Protein AF-A0A3A0B1E3-F1 (afdb_monomer)

Sequence (74 aa):
MSQVTPPSGVACINCGRGEDELPLSAWRMAGQSFWICPDCLPYLIHQRSAVMPKWGLAARPASGAPAERGEQDA

Radius of gyration: 19.44 Å; Cα contacts (8 Å, |Δi|>4): 64; chains: 1; bounding box: 57×48×37 Å

Foldseek 3Di:
DDDDDQPPFAAALPPRDTCVVANWDWDDALRDIHTHGPVCVVVCVVPVVPCVVVSVPDNDDPPDPPDPPDDDDD

Solvent-accessible surface area (backbone atoms only — not comparable to full-atom values): 5032 Å² total; per-residue (Å²): 141,82,87,83,77,81,66,93,72,65,39,20,75,85,79,60,55,36,59,90,80,44,70,64,46,85,43,77,52,60,89,45,76,51,34,41,29,73,86,54,44,60,54,47,73,77,38,40,85,74,48,52,74,76,64,69,72,62,74,49,76,74,92,71,74,77,79,80,75,77,85,82,78,133

Structure (mmCIF, N/CA/C/O backbone):
data_AF-A0A3A0B1E3-F1
#
_entry.id   AF-A0A3A0B1E3-F1
#
loop_
_atom_site.group_PDB
_atom_site.id
_atom_site.type_symbol
_atom_site.label_atom_id
_atom_site.label_alt_id
_atom_site.label_comp_id
_atom_site.label_asym_id
_atom_site.label_entity_id
_atom_site.label_seq_id
_atom_site.pdbx_PDB_ins_code
_atom_site.Cartn_x
_atom_site.Cartn_y
_atom_site.Cartn_z
_atom_site.occupancy
_atom_site.B_iso_or_equiv
_atom_site.auth_seq_id
_atom_site.auth_comp_id
_atom_site.auth_asym_id
_atom_site.auth_atom_id
_atom_site.pdbx_PDB_model_num
ATOM 1 N N . MET A 1 1 ? -5.197 23.703 26.275 1.00 43.09 1 MET A N 1
ATOM 2 C CA . MET A 1 1 ? -5.539 22.271 26.378 1.00 43.09 1 MET A CA 1
ATOM 3 C C . MET A 1 1 ? -5.775 21.757 24.969 1.00 43.09 1 MET A C 1
ATOM 5 O O . MET A 1 1 ? -6.796 22.108 24.402 1.00 43.09 1 MET A O 1
ATOM 9 N N . SER A 1 2 ? -4.846 20.989 24.400 1.00 40.00 2 SER A N 1
ATOM 10 C CA . SER A 1 2 ? -5.109 20.221 23.175 1.00 40.0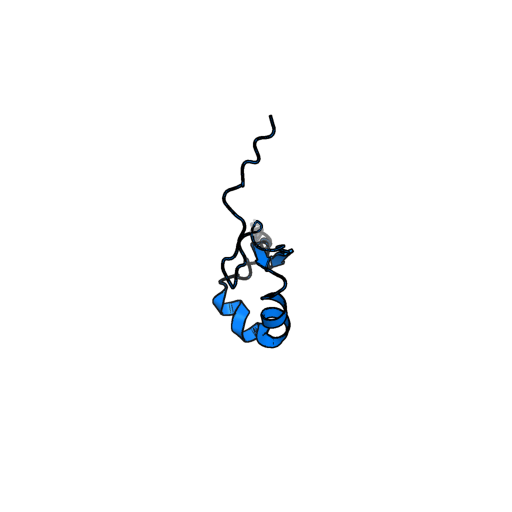0 2 SER A CA 1
ATOM 11 C C . SER A 1 2 ? -4.512 18.843 23.376 1.00 40.00 2 SER A C 1
ATOM 13 O O . SER A 1 2 ? -3.302 18.660 23.291 1.00 40.00 2 SER A O 1
ATOM 15 N N . GLN A 1 3 ? -5.366 17.902 23.754 1.00 42.19 3 GLN A N 1
ATOM 16 C CA . GLN A 1 3 ? -5.000 16.498 23.819 1.00 42.19 3 GLN A CA 1
ATOM 17 C C . GLN A 1 3 ? -5.068 15.962 22.388 1.00 42.19 3 GLN A C 1
ATOM 19 O O . GLN A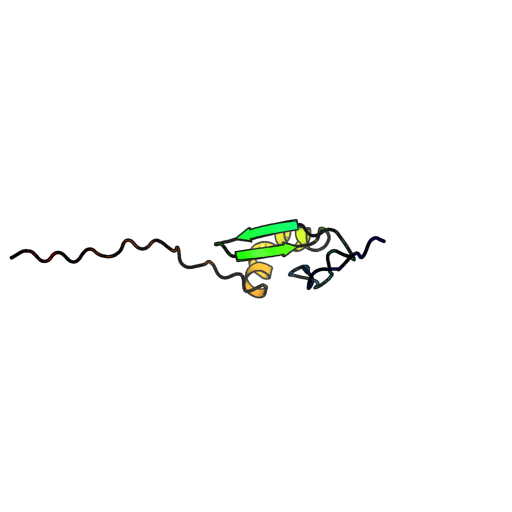 1 3 ? -6.150 15.885 21.811 1.00 42.19 3 GLN A O 1
ATOM 24 N N . VAL A 1 4 ? -3.908 15.656 21.805 1.00 43.09 4 VAL A N 1
ATOM 25 C CA . VAL A 1 4 ? -3.810 14.854 20.583 1.00 43.09 4 VAL A CA 1
ATOM 26 C C . VAL A 1 4 ? -3.866 13.404 21.037 1.00 43.09 4 VAL A C 1
ATOM 28 O O . VAL A 1 4 ? -2.910 12.895 21.614 1.00 43.09 4 VAL A O 1
ATOM 31 N N . THR A 1 5 ? -5.010 12.756 20.862 1.00 46.44 5 THR A N 1
ATOM 32 C CA . THR A 1 5 ? -5.121 11.308 21.051 1.00 46.44 5 THR A CA 1
ATOM 33 C C . THR A 1 5 ? -4.772 10.647 19.716 1.00 46.44 5 THR A C 1
ATOM 35 O O . THR A 1 5 ? -5.543 10.830 18.772 1.00 46.44 5 THR A O 1
ATOM 38 N N . PRO A 1 6 ? -3.647 9.917 19.578 1.00 47.22 6 PRO A N 1
ATOM 39 C CA . PRO A 1 6 ? -3.410 9.134 18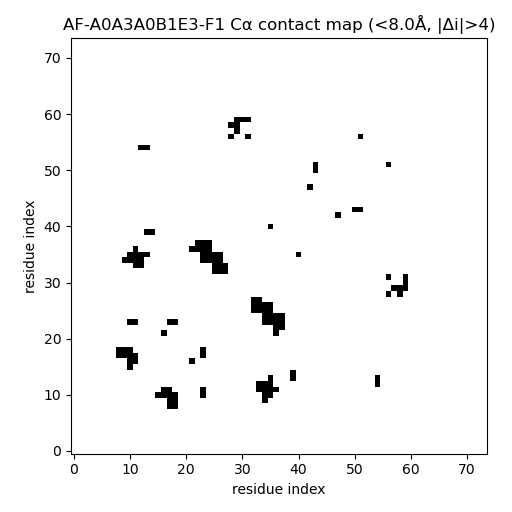.371 1.00 47.22 6 PRO A CA 1
ATOM 40 C C . PRO A 1 6 ? -4.417 7.972 18.335 1.00 47.22 6 PRO A C 1
ATOM 42 O O . PRO A 1 6 ? -4.589 7.286 19.351 1.00 47.22 6 PRO A O 1
ATOM 45 N N . PRO A 1 7 ? -5.131 7.748 17.218 1.00 50.53 7 PRO A N 1
ATOM 46 C CA . PRO A 1 7 ? -5.991 6.585 17.094 1.00 50.53 7 PRO A CA 1
ATOM 47 C C . PRO A 1 7 ? -5.130 5.320 17.035 1.00 50.53 7 PRO A C 1
ATOM 49 O O . PRO A 1 7 ? -3.977 5.341 16.614 1.00 50.53 7 PRO A O 1
ATOM 52 N N . SER A 1 8 ? -5.703 4.203 17.471 1.00 57.88 8 SER A N 1
ATOM 53 C CA . SER A 1 8 ? -5.146 2.856 17.331 1.00 57.88 8 SER A CA 1
ATOM 54 C C . SER A 1 8 ? -4.741 2.637 15.862 1.00 57.88 8 SER A C 1
ATOM 56 O O . SER A 1 8 ? -5.605 2.582 14.988 1.00 57.88 8 SER A O 1
ATOM 58 N N . GLY A 1 9 ? -3.428 2.647 15.608 1.00 68.44 9 GLY A N 1
ATOM 59 C CA . GLY A 1 9 ? -2.845 3.286 14.423 1.00 68.44 9 GLY A CA 1
ATOM 60 C C . GLY A 1 9 ? -3.065 2.590 13.083 1.00 68.44 9 GLY A C 1
ATOM 61 O O . GLY A 1 9 ? -2.941 1.372 12.952 1.00 68.44 9 GLY A O 1
ATOM 62 N N . VAL A 1 10 ? -3.330 3.401 12.058 1.00 87.81 10 VAL A N 1
ATOM 63 C CA . VAL A 1 10 ? -3.206 3.003 10.654 1.00 87.81 10 VAL A CA 1
ATOM 64 C C . VAL A 1 10 ? -1.723 2.840 10.306 1.00 87.81 10 VAL A C 1
ATOM 66 O O . VAL A 1 10 ? -0.903 3.693 10.636 1.00 87.81 10 VAL A O 1
ATOM 69 N N . ALA A 1 11 ? -1.366 1.734 9.654 1.00 95.12 11 ALA A N 1
ATOM 70 C CA . ALA A 1 11 ? 0.020 1.388 9.348 1.00 95.12 11 ALA A CA 1
ATOM 71 C C . ALA A 1 11 ? 0.173 0.926 7.899 1.00 95.12 11 ALA A C 1
ATOM 73 O O . ALA A 1 11 ? -0.735 0.319 7.324 1.00 95.12 11 ALA A O 1
ATOM 74 N N . CYS A 1 12 ? 1.339 1.187 7.306 1.00 95.69 12 CYS A N 1
ATOM 75 C CA . CYS A 1 12 ? 1.655 0.711 5.965 1.00 95.69 12 CYS A CA 1
ATOM 76 C C . CYS A 1 12 ? 1.598 -0.823 5.904 1.00 95.69 12 CYS A C 1
ATOM 78 O O . CYS A 1 12 ? 2.345 -1.500 6.608 1.00 95.69 12 CYS A O 1
ATOM 80 N N . ILE A 1 13 ? 0.794 -1.370 4.989 1.00 94.38 13 ILE A N 1
ATOM 81 C CA . ILE A 1 13 ? 0.606 -2.819 4.809 1.00 94.38 13 ILE A CA 1
ATOM 82 C C . ILE A 1 13 ? 1.910 -3.569 4.502 1.00 94.38 13 ILE A C 1
ATOM 84 O O . ILE A 1 13 ? 2.004 -4.771 4.726 1.00 94.38 13 ILE A O 1
ATOM 88 N N . ASN A 1 14 ? 2.919 -2.862 3.983 1.00 95.19 14 ASN A N 1
ATOM 89 C CA . ASN A 1 14 ? 4.195 -3.458 3.613 1.00 95.19 14 ASN A CA 1
ATOM 90 C C . ASN A 1 14 ? 5.277 -3.321 4.693 1.00 95.19 14 ASN A C 1
ATOM 92 O O . ASN A 1 14 ? 5.997 -4.282 4.936 1.00 95.19 14 ASN A O 1
ATOM 96 N N . CYS A 1 15 ? 5.436 -2.141 5.307 1.00 95.44 15 CYS A N 1
ATOM 97 C CA . CYS A 1 15 ? 6.548 -1.882 6.238 1.00 95.44 15 CYS A CA 1
ATOM 98 C C . CYS A 1 15 ? 6.136 -1.621 7.691 1.00 95.44 15 CYS A C 1
ATOM 100 O O . CYS A 1 15 ? 7.014 -1.467 8.531 1.00 95.44 15 CYS A O 1
ATOM 102 N N . GLY A 1 16 ? 4.841 -1.548 8.001 1.00 94.88 16 GLY A N 1
ATOM 103 C CA . GLY A 1 16 ? 4.343 -1.389 9.370 1.00 94.88 16 GLY A CA 1
ATOM 104 C C . GLY A 1 16 ? 4.490 0.007 9.982 1.00 94.88 16 GLY A C 1
ATOM 105 O O . GLY A 1 16 ? 3.883 0.252 11.017 1.00 94.88 16 GLY A O 1
ATOM 106 N N . ARG A 1 17 ? 5.231 0.926 9.350 1.00 95.69 17 ARG A N 1
ATOM 107 C CA . ARG A 1 17 ? 5.352 2.315 9.820 1.00 95.69 17 ARG A CA 1
ATOM 108 C C . ARG A 1 17 ? 3.997 3.028 9.849 1.00 95.69 17 ARG A C 1
ATOM 110 O O . ARG A 1 17 ? 3.185 2.844 8.928 1.00 95.69 17 ARG A O 1
ATOM 117 N N . GLY A 1 18 ? 3.787 3.812 10.903 1.00 95.31 18 GLY A N 1
ATOM 118 C CA . GLY A 1 18 ? 2.547 4.534 11.188 1.00 95.31 18 GLY A CA 1
ATOM 119 C C . GLY A 1 18 ? 2.440 5.895 10.495 1.00 95.31 18 GLY A C 1
ATOM 120 O O . GLY A 1 18 ? 3.385 6.375 9.866 1.00 95.31 18 GLY A O 1
ATOM 121 N N . GLU A 1 19 ? 1.266 6.522 10.600 1.00 92.12 19 GLU A N 1
ATOM 122 C CA . GLU A 1 19 ? 1.000 7.868 10.058 1.00 92.12 19 GLU A CA 1
ATOM 123 C C . GLU A 1 19 ? 1.751 9.000 10.782 1.00 92.12 19 GLU A C 1
ATOM 125 O O . GLU A 1 19 ? 1.894 10.097 10.244 1.00 92.12 19 GLU A O 1
ATOM 130 N N . ASP A 1 2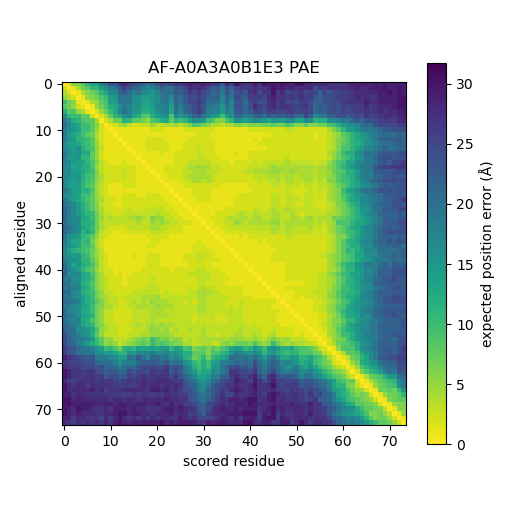0 ? 2.245 8.727 11.986 1.00 92.75 20 ASP A N 1
ATOM 131 C CA . ASP A 1 20 ? 3.115 9.587 12.784 1.00 92.75 20 ASP A CA 1
ATOM 132 C C . ASP A 1 20 ? 4.555 9.641 12.248 1.00 92.75 20 ASP A C 1
ATOM 134 O O . ASP A 1 20 ? 5.259 10.625 12.475 1.00 92.75 20 ASP A O 1
ATOM 138 N N . GLU A 1 21 ? 4.981 8.623 11.496 1.00 94.38 21 GLU A N 1
ATOM 139 C CA . GLU A 1 21 ? 6.310 8.563 10.881 1.00 94.38 21 GLU A CA 1
ATOM 140 C C . GLU A 1 21 ? 6.329 9.107 9.444 1.00 94.38 21 GLU A C 1
ATOM 142 O O . GLU A 1 21 ? 7.301 9.744 9.029 1.00 94.38 21 GLU A O 1
ATOM 147 N N . LEU A 1 22 ? 5.287 8.831 8.651 1.00 94.88 22 LEU A N 1
ATOM 148 C CA . LEU A 1 22 ? 5.192 9.246 7.250 1.00 94.88 22 LEU A CA 1
ATOM 149 C C . LEU A 1 22 ? 3.745 9.226 6.734 1.00 94.88 22 LEU A C 1
ATOM 151 O O . LEU A 1 22 ? 2.923 8.464 7.242 1.00 94.88 22 LEU A O 1
ATOM 155 N N . PRO A 1 23 ? 3.413 10.001 5.681 1.00 95.31 23 PRO A N 1
ATOM 156 C CA . PRO A 1 23 ? 2.059 10.005 5.143 1.00 95.31 23 PRO A CA 1
ATOM 157 C C . PRO A 1 23 ? 1.657 8.624 4.618 1.00 95.31 23 PRO A C 1
ATOM 159 O O . PRO A 1 23 ? 2.425 7.940 3.938 1.00 95.31 23 PRO A O 1
ATOM 162 N N . LEU A 1 24 ? 0.407 8.249 4.876 1.00 96.94 24 LEU A N 1
ATOM 163 C CA . LEU A 1 24 ? -0.205 7.026 4.371 1.00 96.94 24 LEU A CA 1
ATOM 164 C C . LEU A 1 24 ? -1.331 7.367 3.393 1.00 96.94 24 LEU A C 1
ATOM 166 O O . LEU A 1 24 ? -2.159 8.238 3.643 1.00 96.94 24 LEU A O 1
ATOM 170 N N . SER A 1 25 ? -1.372 6.662 2.263 1.00 95.44 25 SER A N 1
ATOM 171 C CA . SER A 1 25 ? -2.455 6.773 1.281 1.00 95.44 25 SER A CA 1
ATOM 172 C C . SER A 1 25 ? -3.511 5.696 1.516 1.00 95.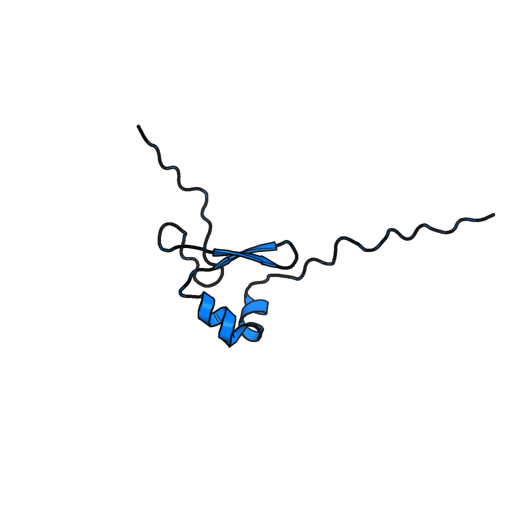44 25 SER A C 1
ATOM 174 O O . SER A 1 25 ? -3.162 4.522 1.661 1.00 95.44 25 SER A O 1
ATOM 176 N N . ALA A 1 26 ? -4.792 6.081 1.492 1.00 94.69 26 ALA A N 1
ATOM 177 C CA . ALA A 1 26 ? -5.934 5.172 1.626 1.00 94.69 26 ALA A CA 1
ATOM 178 C C . ALA A 1 26 ? -6.250 4.502 0.293 1.00 94.69 26 ALA A C 1
ATOM 180 O O . ALA A 1 26 ? -6.503 5.189 -0.697 1.00 94.69 26 ALA A O 1
ATOM 181 N N . TRP A 1 27 ? -6.282 3.175 0.259 1.00 92.88 27 TRP A N 1
ATOM 182 C CA . TRP A 1 27 ? -6.629 2.424 -0.943 1.00 92.88 27 TRP A CA 1
ATOM 183 C C . TRP A 1 27 ? -7.770 1.462 -0.645 1.00 92.88 27 TRP A C 1
ATOM 185 O O . TRP A 1 27 ? -7.874 0.913 0.451 1.00 92.88 27 TRP A O 1
ATOM 195 N N . ARG A 1 28 ? -8.641 1.252 -1.637 1.00 89.00 28 ARG A N 1
ATOM 196 C CA . ARG A 1 28 ? -9.734 0.279 -1.562 1.00 89.00 28 ARG A CA 1
ATOM 197 C C . ARG A 1 28 ? -9.601 -0.733 -2.686 1.00 89.00 28 ARG A C 1
ATOM 199 O O . ARG A 1 28 ? -9.502 -0.355 -3.850 1.00 89.00 28 ARG A O 1
ATOM 206 N N . MET A 1 29 ? -9.652 -2.015 -2.346 1.00 86.38 29 MET A N 1
ATOM 207 C CA . MET A 1 29 ? -9.651 -3.110 -3.312 1.00 86.38 29 MET A CA 1
ATOM 208 C C . MET A 1 29 ? -10.637 -4.182 -2.873 1.00 86.38 29 MET A C 1
ATOM 210 O O . MET A 1 29 ? -10.607 -4.620 -1.728 1.00 86.38 29 MET A O 1
ATOM 214 N N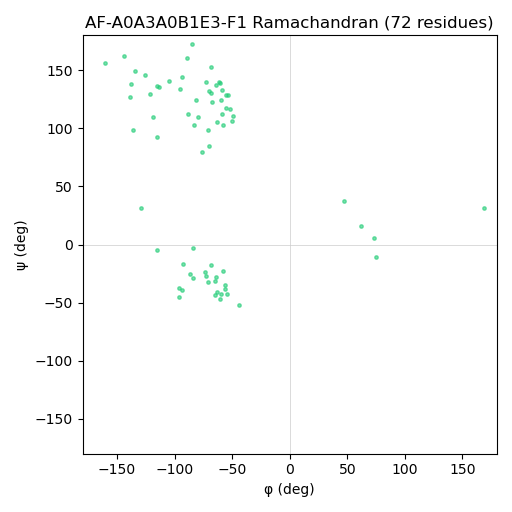 . ALA A 1 30 ? -11.544 -4.565 -3.774 1.00 85.31 30 ALA A N 1
ATOM 215 C CA . ALA A 1 30 ? -12.590 -5.552 -3.504 1.00 85.31 30 ALA A CA 1
ATOM 216 C C . ALA A 1 30 ? -13.334 -5.308 -2.173 1.00 85.31 30 ALA A C 1
ATOM 218 O O . ALA A 1 30 ? -13.665 -6.223 -1.430 1.00 85.31 30 ALA A O 1
ATOM 219 N N . GLY A 1 31 ? -13.569 -4.036 -1.841 1.00 84.75 31 GLY A N 1
ATOM 220 C CA . GLY A 1 31 ? -14.260 -3.643 -0.618 1.00 84.75 31 GLY A CA 1
ATOM 221 C C . GLY A 1 31 ? -13.470 -3.799 0.688 1.00 84.75 31 GLY A C 1
ATOM 222 O O . GLY A 1 31 ? -14.051 -3.531 1.737 1.00 84.75 31 GLY A O 1
ATOM 223 N N . GLN A 1 32 ? -12.189 -4.167 0.633 1.00 85.94 32 GLN A N 1
ATOM 224 C CA . GLN A 1 32 ? -11.237 -4.031 1.735 1.00 85.94 32 GLN A CA 1
ATOM 225 C C . GLN A 1 32 ? -10.470 -2.712 1.600 1.00 85.94 32 GLN A C 1
ATOM 227 O O . GLN A 1 32 ? -10.172 -2.278 0.483 1.00 85.94 32 GLN A O 1
ATOM 232 N N . SER A 1 33 ? -10.164 -2.077 2.729 1.00 90.56 33 SER A N 1
ATOM 233 C CA . SER A 1 33 ? -9.327 -0.877 2.784 1.00 90.56 33 SER A CA 1
ATOM 234 C C . SER A 1 33 ? -7.943 -1.239 3.310 1.00 90.56 33 SER A C 1
ATOM 236 O O . SER A 1 33 ? -7.834 -2.031 4.243 1.00 90.56 33 SER A O 1
ATOM 238 N N . PHE A 1 34 ? -6.902 -0.640 2.741 1.00 92.81 34 PHE A N 1
ATOM 239 C CA . PHE A 1 34 ? -5.533 -0.770 3.229 1.00 92.81 34 PHE A CA 1
ATOM 240 C C . PHE A 1 34 ? -4.763 0.540 3.066 1.00 92.81 34 PHE A C 1
ATOM 242 O O . PHE A 1 34 ? -5.156 1.418 2.293 1.00 92.81 34 PHE A O 1
ATOM 249 N N . TRP A 1 35 ? -3.659 0.649 3.800 1.00 96.00 35 TRP A N 1
ATOM 250 C CA . TRP A 1 35 ? -2.804 1.828 3.834 1.00 96.00 35 TRP A CA 1
ATOM 251 C C . TRP A 1 35 ? -1.432 1.505 3.261 1.00 96.00 35 TRP A C 1
ATOM 253 O O . TRP A 1 35 ? -0.855 0.458 3.558 1.00 96.00 35 TRP A O 1
ATOM 263 N N . ILE A 1 36 ? -0.896 2.401 2.437 1.00 96.19 36 ILE A N 1
ATOM 264 C CA . ILE A 1 36 ? 0.443 2.260 1.862 1.00 96.19 36 ILE A CA 1
ATOM 265 C C . ILE A 1 36 ? 1.177 3.597 1.898 1.00 96.19 36 ILE A C 1
ATOM 267 O O . ILE A 1 36 ? 0.592 4.646 1.628 1.00 96.19 36 ILE A O 1
ATOM 271 N N . CYS A 1 37 ? 2.460 3.559 2.249 1.00 97.62 37 CYS A N 1
ATOM 272 C CA . CYS A 1 37 ? 3.305 4.744 2.287 1.00 97.62 37 CYS A CA 1
ATOM 273 C C . CYS A 1 37 ? 3.998 5.018 0.933 1.00 97.62 37 CYS A C 1
ATOM 275 O O . CYS A 1 37 ? 4.153 4.087 0.133 1.00 97.62 37 CYS A O 1
ATOM 277 N N . PRO A 1 38 ? 4.476 6.255 0.682 1.00 97.50 38 PRO A N 1
ATOM 278 C CA . PRO A 1 38 ? 5.188 6.617 -0.544 1.00 97.50 38 PRO A CA 1
ATOM 279 C C . PRO A 1 38 ? 6.422 5.761 -0.832 1.00 97.50 38 PRO A C 1
ATOM 281 O O . PRO A 1 38 ? 6.668 5.447 -1.988 1.00 97.50 38 PRO A O 1
ATOM 284 N N . ASP A 1 39 ? 7.157 5.322 0.191 1.00 97.38 39 ASP A N 1
ATOM 285 C CA . ASP A 1 39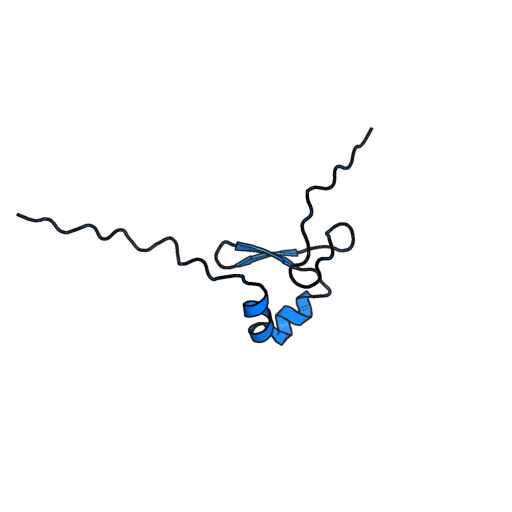 ? 8.374 4.521 -0.005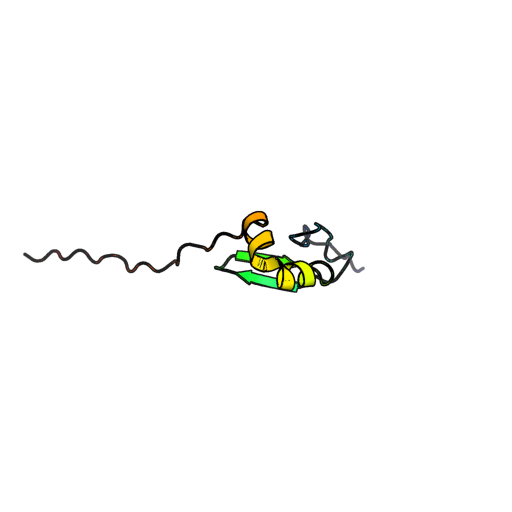 1.00 97.38 39 ASP A CA 1
ATOM 286 C C . ASP A 1 39 ? 8.069 3.096 -0.493 1.00 97.38 39 ASP A C 1
ATOM 288 O O . ASP A 1 39 ? 8.849 2.491 -1.224 1.00 97.38 39 ASP A O 1
ATOM 292 N N . CYS A 1 40 ? 6.929 2.529 -0.083 1.00 96.25 40 CYS A N 1
ATOM 293 C CA . CYS A 1 40 ? 6.520 1.176 -0.472 1.00 96.25 40 CYS A CA 1
ATOM 294 C C .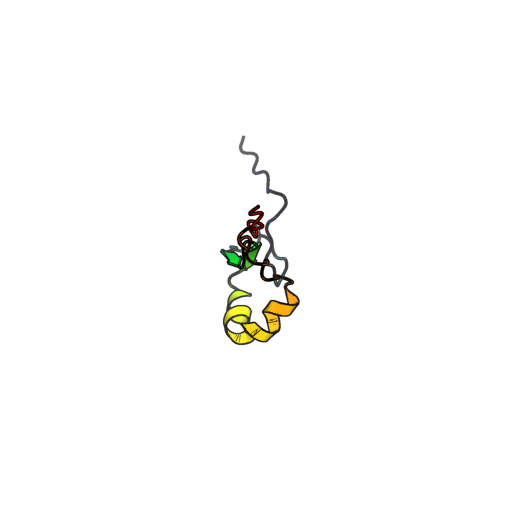 CYS A 1 40 ? 5.626 1.157 -1.719 1.00 96.25 40 CYS A C 1
ATOM 296 O O . CYS A 1 40 ? 5.473 0.107 -2.345 1.00 96.25 40 CYS A O 1
ATOM 298 N N . LEU A 1 41 ? 5.050 2.297 -2.107 1.00 96.62 41 LEU A N 1
ATOM 299 C CA . LEU A 1 41 ? 4.204 2.403 -3.292 1.00 96.62 41 LEU A CA 1
ATOM 300 C C . LEU A 1 41 ? 4.936 2.025 -4.602 1.00 96.62 41 LEU A C 1
ATOM 302 O O . LEU A 1 41 ? 4.359 1.262 -5.379 1.00 96.62 41 LEU A O 1
ATOM 306 N N . PRO A 1 42 ? 6.197 2.436 -4.860 1.00 96.69 42 PRO A N 1
ATOM 307 C CA . PRO A 1 42 ? 6.941 1.990 -6.038 1.00 96.69 42 PRO A CA 1
ATOM 308 C C . PRO A 1 42 ? 7.052 0.466 -6.136 1.00 96.69 42 PRO A C 1
ATOM 310 O O . PRO A 1 42 ? 6.913 -0.098 -7.221 1.00 96.69 42 PRO A O 1
ATOM 313 N N . TYR A 1 43 ? 7.233 -0.224 -5.006 1.00 94.94 43 TYR A N 1
ATOM 314 C CA . TYR A 1 43 ? 7.315 -1.684 -4.981 1.00 94.94 43 TYR A CA 1
ATOM 315 C C . TYR A 1 43 ? 6.001 -2.332 -5.444 1.00 94.94 43 TYR A C 1
ATOM 317 O O . TYR A 1 43 ? 6.023 -3.257 -6.256 1.00 94.94 43 TYR A O 1
ATOM 325 N N . LEU A 1 44 ? 4.854 -1.786 -5.021 1.00 93.50 44 LEU A N 1
ATOM 326 C CA . LEU A 1 44 ? 3.539 -2.197 -5.524 1.00 93.50 44 LEU A CA 1
ATOM 327 C C . LEU A 1 44 ? 3.397 -1.984 -7.031 1.00 93.50 44 LEU A C 1
ATOM 329 O O . LEU A 1 44 ? 2.923 -2.877 -7.730 1.00 93.50 44 LEU A O 1
ATOM 333 N N . ILE A 1 45 ? 3.788 -0.811 -7.530 1.00 94.44 45 ILE A N 1
ATOM 334 C CA . ILE A 1 45 ? 3.615 -0.440 -8.941 1.00 94.44 45 ILE A CA 1
ATOM 335 C C . ILE A 1 45 ? 4.462 -1.341 -9.847 1.00 94.44 45 ILE A C 1
ATOM 337 O O . ILE A 1 45 ? 3.968 -1.824 -10.865 1.00 94.44 45 ILE A O 1
ATOM 341 N N . HIS A 1 46 ? 5.711 -1.619 -9.466 1.00 96.50 46 HIS A N 1
ATOM 342 C CA . HIS A 1 46 ? 6.637 -2.397 -10.292 1.00 96.50 46 HIS A CA 1
ATOM 343 C C . HIS A 1 46 ? 6.524 -3.915 -10.102 1.00 96.50 46 HIS A C 1
ATOM 345 O O . HIS A 1 46 ? 6.870 -4.662 -11.013 1.00 96.50 46 HIS A O 1
ATOM 351 N N . GLN A 1 47 ? 6.055 -4.392 -8.943 1.00 94.50 47 GLN A N 1
ATOM 352 C CA . GLN A 1 47 ? 6.043 -5.824 -8.601 1.00 94.50 47 GLN A CA 1
ATOM 353 C C . GLN A 1 47 ? 4.677 -6.318 -8.112 1.00 94.50 47 GLN A C 1
ATOM 355 O O . GLN A 1 47 ? 4.588 -7.254 -7.314 1.00 94.50 47 GLN A O 1
ATOM 360 N N . ARG A 1 48 ? 3.592 -5.723 -8.622 1.00 90.38 48 ARG A N 1
ATOM 361 C CA . ARG A 1 48 ? 2.206 -5.989 -8.205 1.00 90.38 48 ARG A CA 1
ATOM 362 C C . ARG A 1 48 ? 1.884 -7.476 -8.026 1.00 90.38 48 ARG A C 1
ATOM 364 O O . ARG A 1 48 ? 1.403 -7.869 -6.967 1.00 90.38 48 ARG A O 1
ATOM 371 N N . SER A 1 49 ? 2.171 -8.308 -9.028 1.00 90.38 49 SER A N 1
ATOM 372 C CA . SER A 1 49 ? 1.847 -9.743 -8.993 1.00 90.38 49 SER A CA 1
ATOM 373 C C . SER A 1 49 ? 2.592 -10.511 -7.897 1.00 90.38 49 SER A C 1
ATOM 375 O O . SER A 1 49 ? 2.077 -11.506 -7.399 1.00 90.38 49 SER A O 1
ATOM 377 N N . ALA A 1 50 ? 3.779 -10.049 -7.496 1.00 90.50 50 ALA A N 1
ATOM 378 C CA . ALA A 1 50 ? 4.581 -10.688 -6.456 1.00 90.50 50 ALA A CA 1
ATOM 379 C C . ALA A 1 50 ? 4.170 -10.266 -5.035 1.00 90.50 50 ALA A C 1
ATOM 381 O O . ALA A 1 50 ? 4.358 -11.034 -4.090 1.00 90.50 50 ALA A O 1
ATOM 382 N N . VAL A 1 51 ? 3.632 -9.053 -4.864 1.00 90.62 51 VAL A N 1
ATOM 383 C CA . VAL A 1 51 ? 3.318 -8.487 -3.538 1.00 90.62 51 VAL A CA 1
ATOM 384 C C . VAL A 1 51 ? 1.867 -8.686 -3.130 1.00 90.62 51 VAL A C 1
ATOM 386 O O . VAL A 1 51 ? 1.599 -8.994 -1.974 1.00 90.62 51 VAL A O 1
ATOM 389 N N . MET A 1 52 ? 0.933 -8.586 -4.080 1.00 88.31 52 MET A N 1
ATOM 390 C CA . MET A 1 52 ? -0.501 -8.694 -3.805 1.00 88.31 52 MET A CA 1
ATOM 391 C C . MET A 1 52 ? -0.886 -9.993 -3.069 1.00 88.31 52 MET A C 1
ATOM 393 O O . MET A 1 52 ? -1.647 -9.900 -2.106 1.00 88.31 52 MET A O 1
ATOM 397 N N . PRO A 1 53 ? -0.343 -11.181 -3.418 1.00 88.38 53 PRO A N 1
ATOM 398 C CA . PRO A 1 53 ? -0.642 -12.410 -2.679 1.00 88.38 53 PRO A CA 1
ATOM 399 C C . PRO A 1 53 ? -0.145 -12.390 -1.227 1.00 88.38 53 PRO A C 1
ATOM 401 O O . PRO A 1 53 ? -0.769 -12.990 -0.357 1.00 88.38 53 PRO A O 1
ATOM 404 N N . LYS A 1 54 ? 0.962 -11.688 -0.946 1.00 88.75 54 LYS A N 1
ATOM 405 C CA . LYS A 1 54 ? 1.568 -11.617 0.395 1.00 88.75 54 LYS A CA 1
ATOM 406 C C . LYS A 1 54 ? 0.753 -10.760 1.358 1.00 88.75 54 LYS A C 1
ATOM 408 O O . LYS A 1 54 ? 0.816 -10.966 2.562 1.00 88.75 54 LYS A O 1
ATOM 413 N N . TRP A 1 55 ? 0.004 -9.798 0.829 1.00 88.44 55 TRP A N 1
ATOM 414 C CA . TRP A 1 55 ? -0.778 -8.856 1.626 1.00 88.44 55 TRP A CA 1
ATOM 415 C C . TRP A 1 55 ? -2.152 -9.385 2.039 1.00 88.44 55 TRP A C 1
ATOM 417 O O . TRP A 1 55 ? -2.871 -8.695 2.752 1.00 88.44 55 TRP A O 1
ATOM 427 N N . GLY A 1 56 ? -2.539 -10.589 1.601 1.00 81.44 56 GLY A N 1
ATOM 428 C CA . GLY A 1 56 ? -3.784 -11.225 2.043 1.00 81.44 56 GLY A CA 1
ATOM 429 C C . GLY A 1 56 ? -5.060 -10.455 1.678 1.00 81.44 56 GLY A C 1
ATOM 430 O O . GLY A 1 56 ? -6.124 -10.744 2.224 1.00 81.44 56 GLY A O 1
ATOM 431 N N . LEU A 1 57 ? -4.976 -9.490 0.752 1.00 78.50 57 LEU A N 1
ATOM 432 C CA . LEU A 1 57 ? -6.115 -8.711 0.269 1.00 78.50 57 LEU A CA 1
ATOM 433 C C . LEU A 1 57 ? -6.937 -9.573 -0.694 1.00 78.50 57 LEU A C 1
ATOM 435 O O . LEU A 1 57 ? -6.784 -9.503 -1.915 1.00 78.50 57 LEU A O 1
ATOM 439 N N . ALA A 1 58 ? -7.768 -10.453 -0.138 1.00 65.50 58 ALA A N 1
ATOM 440 C CA . ALA A 1 58 ? -8.638 -11.306 -0.930 1.00 65.50 58 ALA A CA 1
ATOM 441 C C . ALA A 1 58 ? -9.662 -10.458 -1.693 1.00 65.50 58 ALA A C 1
ATOM 443 O O . ALA A 1 58 ? -10.280 -9.541 -1.140 1.00 65.50 58 ALA A O 1
ATOM 444 N N . ALA A 1 59 ? -9.890 -10.806 -2.962 1.00 59.25 59 ALA A N 1
ATOM 445 C CA . ALA A 1 59 ? -11.056 -10.317 -3.671 1.00 59.25 59 ALA A CA 1
ATOM 446 C C . ALA A 1 59 ? -12.294 -10.771 -2.891 1.00 59.25 59 ALA A C 1
ATOM 448 O O . ALA A 1 59 ? -12.559 -11.969 -2.792 1.00 59.25 59 ALA A O 1
ATOM 449 N N . ARG A 1 60 ? -13.036 -9.835 -2.290 1.00 54.34 60 ARG A N 1
ATOM 450 C CA . ARG A 1 60 ? -14.340 -10.155 -1.715 1.00 54.34 60 ARG A CA 1
ATOM 451 C C . ARG A 1 60 ? -15.168 -10.827 -2.814 1.00 54.34 60 ARG A C 1
ATOM 453 O O . ARG A 1 60 ? -15.239 -10.258 -3.909 1.00 54.34 60 ARG A O 1
ATOM 460 N N . PRO A 1 61 ? -15.770 -12.006 -2.570 1.00 50.31 61 PRO A N 1
ATOM 461 C CA . PRO A 1 61 ? -16.727 -12.550 -3.517 1.00 50.31 61 PRO A CA 1
ATOM 462 C C . PRO A 1 61 ? -17.797 -11.481 -3.721 1.00 50.31 61 PRO A C 1
ATOM 464 O O . PRO A 1 61 ? -18.270 -10.886 -2.746 1.00 50.31 61 PRO A O 1
ATOM 467 N N . ALA A 1 62 ? -18.076 -11.158 -4.985 1.00 51.09 62 ALA A N 1
ATOM 468 C CA . ALA A 1 62 ? -19.017 -10.116 -5.355 1.00 51.09 62 ALA A CA 1
ATOM 469 C C . ALA A 1 62 ? -20.315 -10.336 -4.570 1.00 51.09 62 ALA A C 1
ATOM 471 O O . ALA A 1 62 ? -21.008 -11.333 -4.757 1.00 51.09 62 ALA A O 1
ATOM 472 N N . SER A 1 63 ? -20.602 -9.441 -3.627 1.00 54.75 63 SER A N 1
ATOM 473 C CA . SER A 1 63 ? -21.844 -9.459 -2.864 1.00 54.75 63 SER A CA 1
ATOM 474 C C . SER A 1 63 ? -22.953 -9.055 -3.837 1.00 54.75 63 SER A C 1
ATOM 476 O O . SER A 1 63 ? -23.234 -7.872 -3.999 1.00 54.75 63 SER A O 1
ATOM 478 N N . GLY A 1 64 ? -23.460 -10.036 -4.587 1.00 50.84 64 GLY A N 1
ATOM 479 C CA . GLY A 1 64 ? -24.364 -9.815 -5.711 1.00 50.84 64 GLY A CA 1
ATOM 480 C C . GLY A 1 64 ? -24.607 -11.035 -6.601 1.00 50.84 64 GLY A C 1
ATOM 481 O O . GLY A 1 64 ? -24.840 -10.853 -7.791 1.00 50.84 64 GLY A O 1
ATOM 482 N N . ALA A 1 65 ? -24.572 -12.264 -6.073 1.00 45.00 65 ALA A N 1
ATOM 483 C CA . ALA A 1 65 ? -25.338 -13.323 -6.728 1.00 45.00 65 ALA A CA 1
ATOM 484 C C . ALA A 1 65 ? -26.828 -12.974 -6.534 1.00 45.00 65 ALA A C 1
ATOM 486 O O . ALA A 1 65 ? -27.233 -12.761 -5.384 1.00 45.00 65 ALA A O 1
ATOM 487 N N . PRO A 1 66 ? -27.634 -12.824 -7.601 1.00 42.81 66 PRO A N 1
ATOM 488 C CA . PRO A 1 66 ? -29.069 -12.656 -7.434 1.00 42.81 66 PRO A CA 1
ATOM 489 C C . PRO A 1 66 ? -29.603 -13.888 -6.699 1.00 42.81 66 PRO A C 1
ATOM 491 O O . PRO A 1 66 ? -29.234 -15.013 -7.028 1.00 42.81 66 PRO A O 1
ATOM 494 N N . ALA A 1 67 ? -30.434 -13.670 -5.679 1.00 50.41 67 ALA A N 1
ATOM 495 C CA . ALA A 1 67 ? -31.170 -14.749 -5.041 1.00 50.41 67 ALA A CA 1
ATOM 496 C C . ALA A 1 67 ? -31.968 -15.477 -6.128 1.00 50.41 67 ALA A C 1
ATOM 498 O O . ALA A 1 67 ? -32.810 -14.862 -6.787 1.00 50.41 67 ALA A O 1
ATOM 499 N N . GLU A 1 68 ? -31.661 -16.754 -6.343 1.00 47.59 68 GLU A N 1
ATOM 500 C CA . GLU A 1 68 ? -32.423 -17.630 -7.221 1.00 47.59 68 GLU A CA 1
ATOM 501 C C . GLU A 1 68 ? -33.862 -17.651 -6.698 1.00 47.59 68 GLU A C 1
ATOM 503 O O . GLU A 1 68 ? -34.169 -18.223 -5.651 1.00 47.59 68 GLU A O 1
ATOM 508 N N . ARG A 1 69 ? -34.744 -16.916 -7.381 1.00 51.91 69 ARG A N 1
ATOM 509 C CA . ARG A 1 69 ? -36.179 -16.959 -7.135 1.00 51.91 69 ARG A CA 1
ATOM 510 C C . ARG A 1 69 ? -36.631 -18.313 -7.656 1.00 51.91 69 ARG A C 1
ATOM 512 O O . ARG A 1 69 ? -36.773 -18.481 -8.860 1.00 51.91 69 ARG A O 1
ATOM 519 N N . GLY A 1 70 ? -36.769 -19.272 -6.744 1.00 50.09 70 GLY A N 1
ATOM 520 C CA . GLY A 1 70 ? -37.339 -20.576 -7.043 1.00 50.09 70 GLY A CA 1
ATOM 521 C C . GLY A 1 70 ? -38.682 -20.399 -7.742 1.00 50.09 70 GLY A C 1
ATOM 522 O O . GLY A 1 70 ? -39.612 -19.830 -7.171 1.00 50.09 70 GLY A O 1
ATOM 523 N N . GLU A 1 71 ? -38.733 -20.860 -8.985 1.00 56.78 71 GLU A N 1
ATOM 524 C CA . GLU A 1 71 ? -39.951 -21.100 -9.740 1.00 56.78 71 GLU A CA 1
ATOM 525 C C . GLU A 1 71 ? -40.722 -22.200 -8.998 1.00 56.78 71 GLU A C 1
ATOM 527 O O . GLU A 1 71 ? -40.303 -23.357 -8.944 1.00 56.78 71 GLU A O 1
ATOM 532 N N . GLN A 1 72 ? -41.794 -21.807 -8.318 1.00 62.94 72 GLN A N 1
ATOM 533 C CA . GLN A 1 72 ? -42.829 -22.711 -7.837 1.00 62.94 72 GLN A CA 1
ATOM 534 C C . GLN A 1 72 ? -44.090 -22.324 -8.593 1.00 62.94 72 GLN A C 1
ATOM 536 O O . GLN A 1 72 ? -44.813 -21.434 -8.154 1.00 62.94 72 GLN A O 1
ATOM 541 N N . ASP A 1 73 ? -44.322 -22.986 -9.722 1.00 53.28 73 ASP A N 1
ATOM 542 C CA . ASP A 1 73 ? -45.601 -22.962 -10.418 1.00 53.28 73 ASP A CA 1
ATOM 543 C C . ASP A 1 73 ? -46.166 -24.387 -10.476 1.00 53.28 73 ASP A C 1
ATOM 545 O O . ASP A 1 73 ? -45.583 -25.287 -11.082 1.00 53.28 73 ASP A O 1
ATOM 549 N N . ALA A 1 74 ? -47.238 -24.528 -9.688 1.00 51.69 74 ALA A N 1
ATOM 550 C CA . ALA A 1 74 ? -48.497 -25.249 -9.903 1.00 51.69 74 ALA A CA 1
ATOM 551 C C . ALA A 1 74 ? -48.529 -26.495 -10.806 1.00 51.69 74 ALA A C 1
ATOM 553 O O . ALA A 1 74 ? -48.293 -26.384 -12.028 1.00 51.69 74 ALA A O 1
#

Secondary structure (DSSP, 8-state):
-------S--B-TTT--BTTTS--EEEEETTEEEEE-TTTHHHHHHHHHHHGGGGT------S-PPP-------

pLDDT: mean 78.04, std 20.33, range [40.0, 97.62]

Mean predicted aligned error: 11.41 Å